Protein AF-A0A962DS01-F1 (afdb_monomer_lite)

Foldseek 3Di:
DAFAEAEDLPDPDQALDEEEDAEDEAAFYEYEHPNHANYDYDYHYYHYHAYEYCHPPPPDDDPRHHNDHQCAPHNVGRDHDPPGCQALEHDCPTPRHDPDQAAPVRHGPQDAQPVDDRNHGGGGRHRDHDHNDPPPPPPPPDPPPD

Secondary structure (DSSP, 8-state):
--EEEE-SS---SSSSEEEESSEEEEEEEEE--TTS-SEEEESSEEEEEEEEES--TTSPP-TTEEES---BS-SS--PBPTT-TTTT-B-TTSTT----SB-TTS-BS----TTS--SS-SB-SSSSPPPTTSSSSS-----TT-

Structure (mmCIF, N/CA/C/O backbone):
data_AF-A0A962DS01-F1
#
_entry.id   AF-A0A962DS01-F1
#
loop_
_atom_site.group_PDB
_atom_site.id
_atom_site.type_symbol
_atom_site.label_atom_id
_atom_site.label_alt_id
_atom_site.label_comp_id
_atom_site.label_asym_id
_atom_site.label_entity_id
_atom_site.label_seq_id
_atom_site.pdbx_PDB_ins_code
_atom_site.Cartn_x
_atom_site.Cartn_y
_atom_site.Cartn_z
_atom_site.occupancy
_atom_site.B_iso_or_equiv
_atom_site.auth_seq_id
_atom_site.auth_comp_id
_atom_site.auth_asym_id
_atom_site.auth_atom_id
_atom_site.pdbx_PDB_model_num
ATOM 1 N N . LEU A 1 1 ? 0.029 5.078 -10.862 1.00 74.62 1 LEU A N 1
ATOM 2 C CA . LEU A 1 1 ? -1.138 4.821 -9.984 1.00 74.62 1 LEU A CA 1
ATOM 3 C C . LEU A 1 1 ? -0.928 5.600 -8.704 1.00 74.62 1 LEU A C 1
ATOM 5 O O . LEU A 1 1 ? 0.176 5.531 -8.193 1.00 74.62 1 LEU A O 1
ATOM 9 N N . ASN A 1 2 ? -1.918 6.360 -8.242 1.00 85.50 2 ASN A N 1
ATOM 10 C CA . ASN A 1 2 ? -1.745 7.285 -7.120 1.00 85.50 2 ASN A CA 1
ATOM 11 C C . ASN A 1 2 ? -2.120 6.619 -5.795 1.00 85.50 2 ASN A C 1
ATOM 13 O O . ASN A 1 2 ? -1.225 6.131 -5.131 1.00 85.50 2 ASN A O 1
ATOM 17 N N . PHE A 1 3 ? -3.407 6.509 -5.476 1.00 92.50 3 PHE A N 1
ATOM 18 C CA . PHE A 1 3 ? -3.916 5.737 -4.340 1.00 92.50 3 PHE A CA 1
ATOM 19 C C . PHE A 1 3 ? -4.800 4.610 -4.862 1.00 92.50 3 PHE A C 1
ATOM 21 O O . PHE A 1 3 ? -5.711 4.867 -5.651 1.00 92.50 3 PHE A O 1
ATOM 28 N N . VAL A 1 4 ? -4.498 3.362 -4.503 1.00 94.19 4 VAL A N 1
ATOM 29 C CA . VAL A 1 4 ? -5.168 2.186 -5.071 1.00 94.19 4 VAL A CA 1
ATOM 30 C C . VAL A 1 4 ? -5.329 1.091 -4.022 1.00 94.19 4 VAL A C 1
ATOM 32 O O . VAL A 1 4 ? -4.347 0.678 -3.413 1.00 94.19 4 VAL A O 1
ATOM 35 N N . SER A 1 5 ? -6.550 0.571 -3.892 1.00 96.56 5 SER A N 1
ATOM 36 C CA . SER A 1 5 ? -6.850 -0.661 -3.153 1.00 96.56 5 SER A CA 1
ATOM 37 C C . SER A 1 5 ? -7.323 -1.745 -4.120 1.00 96.56 5 SER A C 1
ATOM 39 O O . SER A 1 5 ? -8.166 -1.482 -4.978 1.00 96.56 5 SER A O 1
ATOM 41 N N . ILE A 1 6 ? -6.789 -2.964 -4.008 1.00 95.88 6 ILE A N 1
ATOM 42 C CA . ILE A 1 6 ? -7.163 -4.104 -4.860 1.00 95.88 6 ILE A CA 1
ATOM 43 C C . ILE A 1 6 ? -7.287 -5.366 -4.004 1.00 95.88 6 ILE A C 1
ATOM 45 O O . ILE A 1 6 ? -6.309 -5.789 -3.399 1.00 95.88 6 ILE A O 1
ATOM 49 N N . ALA A 1 7 ? -8.439 -6.041 -4.009 1.00 95.44 7 ALA A N 1
ATOM 50 C CA . ALA A 1 7 ? -8.611 -7.302 -3.283 1.00 95.44 7 ALA A CA 1
ATOM 51 C C . ALA A 1 7 ? -9.535 -8.298 -3.999 1.00 95.44 7 ALA A C 1
ATOM 53 O O . ALA A 1 7 ? -10.078 -8.019 -5.068 1.00 95.44 7 ALA A O 1
ATOM 54 N N . GLY A 1 8 ? -9.691 -9.484 -3.408 1.00 88.81 8 GLY A N 1
ATOM 55 C CA . GLY A 1 8 ? -10.741 -10.441 -3.766 1.00 88.81 8 GLY A CA 1
ATOM 56 C C . GLY A 1 8 ? -10.344 -11.572 -4.709 1.00 88.81 8 GLY A C 1
ATOM 57 O O . GLY A 1 8 ? -11.176 -12.428 -4.987 1.00 88.81 8 GLY A O 1
ATOM 58 N N . ASN A 1 9 ? -9.097 -11.612 -5.189 1.00 87.81 9 ASN A N 1
ATOM 59 C CA . ASN A 1 9 ? -8.597 -12.659 -6.095 1.00 87.81 9 ASN A CA 1
ATOM 60 C C . ASN A 1 9 ? -9.454 -12.893 -7.361 1.00 87.81 9 ASN A C 1
ATOM 62 O O . ASN A 1 9 ? -9.452 -13.977 -7.941 1.00 87.81 9 ASN A O 1
ATOM 66 N N . THR A 1 10 ? -10.212 -11.884 -7.797 1.00 84.12 10 THR A N 1
ATOM 67 C CA . THR A 1 10 ? -11.123 -11.978 -8.952 1.00 84.12 10 THR A CA 1
ATOM 68 C C . THR A 1 10 ? -10.450 -11.624 -10.274 1.00 84.12 10 THR A C 1
ATOM 70 O O . THR A 1 10 ? -11.041 -11.791 -11.341 1.00 84.12 10 THR A O 1
ATOM 73 N N . LEU A 1 11 ? -9.204 -11.143 -10.230 1.00 86.12 11 LEU A N 1
ATOM 74 C CA . LEU A 1 11 ? -8.432 -10.866 -11.433 1.00 86.12 11 LEU A CA 1
ATOM 75 C C . LEU A 1 11 ? -8.254 -12.172 -12.220 1.00 86.12 11 LEU A C 1
ATOM 77 O O . LEU A 1 11 ? -7.978 -13.218 -11.645 1.00 86.12 11 LEU A O 1
ATOM 81 N N . THR A 1 12 ? -8.339 -12.138 -13.545 1.00 86.50 12 THR A N 1
ATOM 82 C CA . THR A 1 12 ? -8.058 -13.313 -14.399 1.00 86.50 12 THR A CA 1
ATOM 83 C C . THR A 1 12 ? -6.621 -13.322 -14.927 1.00 86.50 12 THR A C 1
ATOM 85 O O . THR A 1 12 ? -6.141 -14.335 -15.425 1.00 86.50 12 THR A O 1
ATOM 88 N N . GLY A 1 13 ? -5.905 -12.202 -14.788 1.00 87.25 13 GLY A N 1
ATOM 89 C CA . GLY A 1 13 ? -4.511 -12.058 -15.205 1.00 87.25 13 GLY A CA 1
ATOM 90 C C . GLY A 1 13 ? -3.509 -12.820 -14.330 1.00 87.25 13 GLY A C 1
ATOM 91 O O . GLY A 1 13 ? -3.831 -13.294 -13.245 1.00 87.25 13 GLY A O 1
ATOM 92 N N . SER A 1 14 ? -2.261 -12.896 -14.796 1.00 91.62 14 SER A N 1
ATOM 93 C CA . SER A 1 14 ? -1.151 -13.576 -14.111 1.00 91.62 14 SER A CA 1
ATOM 94 C C . SER A 1 14 ? -0.419 -12.699 -13.085 1.00 91.62 14 SER A C 1
ATOM 96 O O . SER A 1 14 ? 0.586 -13.131 -12.543 1.00 91.62 14 SER A O 1
ATOM 98 N N . ALA A 1 15 ? -0.865 -11.459 -12.887 1.00 95.25 15 ALA A N 1
ATOM 99 C CA . ALA A 1 15 ? -0.318 -10.482 -11.949 1.00 95.25 15 ALA A CA 1
ATOM 100 C C . ALA A 1 15 ? -1.418 -9.483 -11.573 1.00 95.25 15 ALA A C 1
ATOM 102 O O . ALA A 1 15 ? -2.416 -9.375 -12.299 1.00 95.25 15 ALA A O 1
ATOM 103 N N . VAL A 1 16 ? -1.228 -8.755 -10.473 1.00 95.75 16 VAL A N 1
ATOM 104 C CA . VAL A 1 16 ? -2.148 -7.687 -10.053 1.00 95.75 16 VAL A CA 1
ATOM 105 C C . VAL A 1 16 ? -2.049 -6.496 -11.004 1.00 95.75 16 VAL A C 1
ATOM 107 O O . VAL A 1 16 ? -3.061 -6.004 -11.499 1.00 95.75 16 VAL A O 1
ATOM 110 N N . ILE A 1 17 ? -0.822 -6.077 -11.313 1.00 94.50 17 ILE A N 1
ATOM 111 C CA . ILE A 1 17 ? -0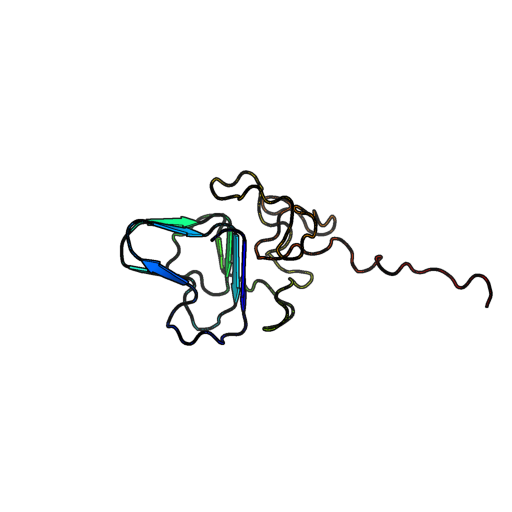.506 -4.967 -12.207 1.00 94.50 17 ILE A CA 1
ATOM 112 C C . ILE A 1 17 ? 0.406 -5.490 -13.318 1.00 94.50 17 ILE A C 1
ATOM 114 O O . ILE A 1 17 ? 1.341 -6.256 -13.078 1.00 94.50 17 ILE A O 1
ATOM 118 N N . ARG A 1 18 ? 0.141 -5.070 -14.558 1.00 93.06 18 ARG A N 1
ATOM 119 C CA . ARG A 1 18 ? 1.067 -5.259 -15.679 1.00 93.06 18 ARG A CA 1
ATOM 120 C C . ARG A 1 18 ? 1.615 -3.907 -16.092 1.00 93.06 18 ARG A C 1
ATOM 122 O O . ARG A 1 18 ? 0.839 -3.010 -16.416 1.00 93.06 18 ARG A O 1
ATOM 129 N N . GLY A 1 19 ? 2.931 -3.786 -16.072 1.00 90.81 19 GLY A N 1
ATOM 130 C CA . GLY A 1 19 ? 3.625 -2.610 -16.564 1.00 90.81 19 GLY A CA 1
ATOM 131 C C . GLY A 1 19 ? 4.354 -2.914 -17.866 1.00 90.81 19 GLY A C 1
ATOM 132 O O . GLY A 1 19 ? 4.901 -4.005 -18.055 1.00 90.81 19 GLY A O 1
ATOM 133 N N . PHE A 1 20 ? 4.344 -1.939 -18.765 1.00 85.94 20 PHE A N 1
ATOM 134 C CA . PHE A 1 20 ? 4.979 -2.011 -20.075 1.00 85.94 20 PHE A CA 1
ATOM 135 C C . PHE A 1 20 ? 5.841 -0.762 -20.289 1.00 85.94 20 PHE A C 1
ATOM 137 O O . PHE A 1 20 ? 5.713 0.227 -19.565 1.00 85.94 20 PHE A O 1
ATOM 144 N N . ASP A 1 21 ? 6.698 -0.812 -21.303 1.00 84.00 21 ASP A N 1
ATOM 145 C CA . ASP A 1 21 ? 7.469 0.325 -21.808 1.00 84.00 21 ASP A CA 1
ATOM 146 C C . ASP A 1 21 ? 8.513 0.880 -20.820 1.00 84.00 21 ASP A C 1
ATOM 148 O O . ASP A 1 21 ? 9.285 0.118 -20.244 1.00 84.00 21 ASP A O 1
ATOM 152 N N . LEU A 1 22 ? 8.636 2.209 -20.711 1.00 85.25 22 LEU A N 1
ATOM 153 C CA . LEU A 1 22 ? 9.805 2.885 -20.131 1.00 85.25 22 LEU A CA 1
ATOM 154 C C . LEU A 1 22 ? 9.789 2.958 -18.597 1.00 85.25 22 LEU A C 1
ATOM 156 O O . LEU A 1 22 ? 10.849 2.850 -17.972 1.00 85.25 22 LEU A O 1
ATOM 160 N N . GLN A 1 23 ? 8.623 3.160 -17.976 1.00 90.56 23 GLN A N 1
ATOM 161 C CA . GLN A 1 23 ? 8.524 3.288 -16.523 1.00 90.56 23 GLN A CA 1
ATOM 162 C C . GLN A 1 23 ? 7.123 2.978 -15.987 1.00 90.56 23 GLN A C 1
ATOM 164 O O . GLN A 1 23 ? 6.130 3.526 -16.460 1.00 90.56 23 GLN A O 1
ATOM 169 N N 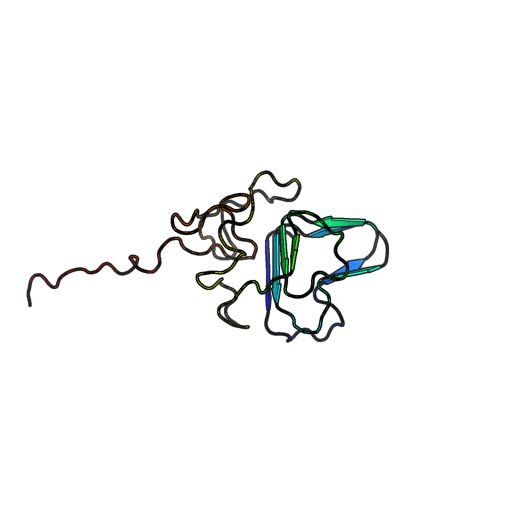. THR A 1 24 ? 7.070 2.180 -14.922 1.00 92.88 24 THR A N 1
ATOM 170 C CA . THR A 1 24 ? 5.870 1.943 -14.115 1.00 92.88 24 THR A CA 1
ATOM 171 C C . THR A 1 24 ? 5.990 2.689 -12.796 1.00 92.88 24 THR A C 1
ATOM 173 O O . THR A 1 24 ? 6.950 2.497 -12.052 1.00 92.88 24 THR A O 1
ATOM 176 N N . VAL A 1 25 ? 5.002 3.534 -12.498 1.00 91.94 25 VAL A N 1
ATOM 177 C CA . VAL A 1 25 ? 4.956 4.335 -11.269 1.00 91.94 25 VAL A CA 1
ATOM 178 C C . VAL A 1 25 ? 3.792 3.879 -10.396 1.00 91.94 25 VAL A C 1
ATOM 180 O O . VAL A 1 25 ? 2.618 4.021 -10.767 1.00 91.94 25 VAL A O 1
ATOM 183 N N . LEU A 1 26 ? 4.125 3.354 -9.222 1.00 93.06 26 LEU A N 1
ATOM 184 C CA . LEU A 1 26 ? 3.192 2.946 -8.180 1.00 93.06 26 LEU A CA 1
ATOM 185 C C . LEU A 1 26 ? 3.350 3.906 -7.001 1.00 93.06 26 LEU A C 1
ATOM 187 O O . LEU A 1 26 ? 4.392 3.927 -6.367 1.00 93.06 26 LEU A O 1
ATOM 191 N N . GLY A 1 27 ? 2.344 4.730 -6.737 1.00 92.12 27 GLY A N 1
ATOM 192 C CA . GLY A 1 27 ? 2.309 5.642 -5.600 1.00 92.12 27 GLY A CA 1
ATOM 193 C C . GLY A 1 27 ? 2.054 4.862 -4.317 1.00 92.12 27 GLY A C 1
ATOM 194 O O . GLY A 1 27 ? 2.994 4.372 -3.716 1.00 92.12 27 GLY A O 1
ATOM 195 N N . TYR A 1 28 ? 0.789 4.741 -3.933 1.00 94.44 28 TYR A N 1
ATOM 196 C CA . TYR A 1 28 ? 0.295 4.250 -2.650 1.00 94.44 28 TYR A CA 1
ATOM 197 C C . TYR A 1 28 ? -0.671 3.104 -2.943 1.00 94.44 28 TYR A C 1
ATOM 199 O O . TYR A 1 28 ? -1.825 3.329 -3.319 1.00 94.44 28 TYR A O 1
ATOM 207 N N . VAL A 1 29 ? -0.180 1.867 -2.883 1.00 96.25 29 VAL A N 1
ATOM 208 C CA . VAL A 1 29 ? -0.943 0.688 -3.320 1.00 96.25 29 VAL A CA 1
ATOM 209 C C . VAL A 1 29 ? -1.073 -0.309 -2.184 1.00 96.25 29 VAL A C 1
ATOM 211 O O . VAL A 1 29 ? -0.070 -0.831 -1.704 1.00 96.25 29 VAL A O 1
ATOM 214 N N . ALA A 1 30 ? -2.315 -0.625 -1.831 1.00 97.75 30 ALA A N 1
ATOM 215 C CA . ALA A 1 30 ? -2.665 -1.748 -0.979 1.00 97.75 30 ALA A CA 1
ATOM 216 C C . ALA A 1 30 ? -3.283 -2.863 -1.830 1.00 97.75 30 ALA A C 1
ATOM 218 O O . ALA A 1 30 ? -4.279 -2.646 -2.528 1.00 97.75 30 ALA A O 1
ATOM 219 N N . ALA A 1 31 ? -2.706 -4.064 -1.808 1.00 97.69 31 ALA A N 1
ATOM 220 C CA . ALA A 1 31 ? -3.175 -5.166 -2.644 1.00 97.69 31 ALA A CA 1
ATOM 221 C C . ALA A 1 31 ? -3.210 -6.521 -1.925 1.00 97.69 31 ALA A C 1
ATOM 223 O O . ALA A 1 31 ? -2.230 -6.968 -1.342 1.00 97.69 31 ALA A O 1
ATOM 224 N N . PHE A 1 32 ? -4.335 -7.225 -2.043 1.00 97.19 32 PHE A N 1
ATOM 225 C CA . PHE A 1 32 ? -4.502 -8.589 -1.552 1.00 97.19 32 PHE A CA 1
ATOM 226 C C . PHE A 1 32 ? -5.042 -9.514 -2.651 1.00 97.19 32 PHE A C 1
ATOM 228 O O . PHE A 1 32 ? -6.244 -9.594 -2.921 1.00 97.19 32 PHE A O 1
ATOM 235 N N . GLN A 1 33 ? -4.136 -10.213 -3.324 1.00 95.50 33 GLN A N 1
ATOM 236 C CA . GLN A 1 33 ? -4.393 -11.136 -4.428 1.00 95.50 33 GLN A CA 1
ATOM 237 C C . GLN A 1 33 ? -3.534 -12.407 -4.256 1.00 95.50 33 GLN A C 1
ATOM 239 O O . GLN A 1 33 ? -2.507 -12.561 -4.921 1.00 95.50 33 GLN A O 1
ATOM 244 N N . PRO A 1 34 ? -3.919 -13.335 -3.359 1.00 93.31 34 PRO A N 1
ATOM 245 C CA . PRO A 1 34 ? -3.170 -14.568 -3.136 1.00 93.31 34 PRO A CA 1
ATOM 246 C C . PRO A 1 34 ? -2.923 -15.362 -4.423 1.00 93.31 34 PRO A C 1
ATOM 248 O O . PRO A 1 34 ? -3.840 -15.614 -5.205 1.00 93.31 34 PRO A O 1
ATOM 251 N N . GLY A 1 35 ? -1.672 -15.785 -4.619 1.00 92.94 35 GLY A N 1
ATOM 252 C CA . GLY A 1 35 ? -1.245 -16.526 -5.808 1.00 92.94 35 GLY A CA 1
ATOM 253 C C . GLY A 1 35 ? -0.959 -15.654 -7.033 1.00 92.94 35 GLY A C 1
ATOM 254 O O . GLY A 1 35 ? -0.814 -16.199 -8.129 1.00 92.94 35 GLY A O 1
ATOM 255 N N . LYS A 1 36 ? -0.885 -14.324 -6.876 1.00 95.50 36 LYS A N 1
ATOM 256 C CA . LYS A 1 36 ? -0.521 -13.398 -7.952 1.00 95.50 36 LYS A CA 1
ATOM 257 C C . LYS A 1 36 ? 0.580 -12.436 -7.503 1.00 95.50 36 LYS A C 1
ATOM 259 O O . LYS A 1 36 ? 0.361 -11.733 -6.519 1.00 95.50 36 LYS A O 1
ATOM 264 N N . PRO A 1 37 ? 1.672 -12.305 -8.278 1.00 96.56 37 PRO A N 1
ATOM 265 C CA . PRO A 1 37 ? 2.662 -11.266 -8.033 1.00 96.56 37 PRO A CA 1
ATOM 266 C C . PRO A 1 37 ? 2.024 -9.880 -8.186 1.00 96.56 37 PRO A C 1
ATOM 268 O O . PRO A 1 37 ? 1.195 -9.680 -9.089 1.00 96.56 37 PRO A O 1
ATOM 271 N N . LEU A 1 38 ? 2.423 -8.909 -7.354 1.00 96.62 38 LEU A N 1
ATOM 272 C CA . LEU A 1 38 ? 1.931 -7.533 -7.474 1.00 96.62 38 LEU A CA 1
ATOM 273 C C . LEU A 1 38 ? 2.231 -6.958 -8.861 1.00 96.62 38 LEU A C 1
ATOM 275 O O . LEU A 1 38 ? 1.346 -6.359 -9.473 1.00 96.62 38 LEU A O 1
ATOM 279 N N . LEU A 1 39 ? 3.441 -7.163 -9.387 1.00 96.50 39 LEU A N 1
ATOM 280 C CA . LEU A 1 39 ? 3.838 -6.603 -10.673 1.00 96.50 39 LEU A CA 1
ATOM 281 C C . LEU A 1 39 ? 4.440 -7.650 -11.606 1.00 96.50 39 LEU A C 1
ATOM 283 O O . LEU A 1 39 ? 5.368 -8.377 -11.269 1.00 96.50 39 LEU A O 1
ATOM 287 N N . LEU A 1 40 ? 3.963 -7.645 -12.848 1.00 95.56 40 LEU A N 1
ATOM 288 C CA . LEU A 1 40 ? 4.691 -8.204 -13.978 1.00 95.56 40 LEU A CA 1
ATOM 289 C C . LEU A 1 40 ? 5.100 -7.061 -14.907 1.00 95.56 40 LEU A C 1
ATOM 291 O O . LEU A 1 40 ? 4.251 -6.459 -15.567 1.00 95.56 40 LEU A O 1
ATOM 295 N N . GLN A 1 41 ? 6.398 -6.773 -14.945 1.00 93.06 41 GLN A N 1
ATOM 296 C CA . GLN A 1 41 ? 6.977 -5.711 -15.761 1.00 93.06 41 GLN A CA 1
ATOM 297 C C . GLN A 1 41 ? 7.650 -6.297 -17.005 1.00 93.06 41 GLN A C 1
ATOM 299 O O . GLN A 1 41 ? 8.445 -7.231 -16.902 1.00 93.06 41 GLN A O 1
A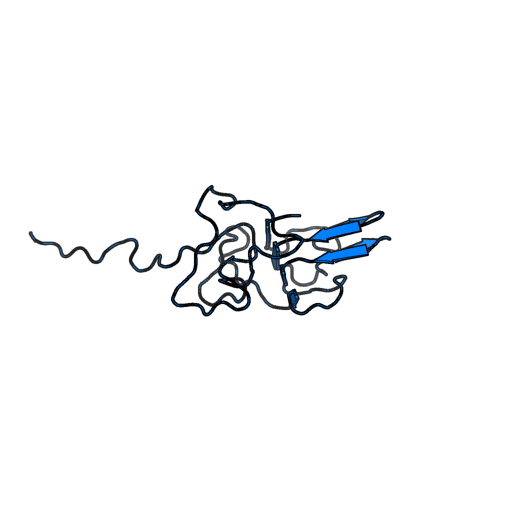TOM 304 N N . SER A 1 42 ? 7.385 -5.711 -18.172 1.00 90.38 42 SER A N 1
ATOM 305 C CA . SER A 1 42 ? 8.142 -5.981 -19.397 1.00 90.38 42 SER A CA 1
ATOM 306 C C . SER A 1 42 ? 8.830 -4.707 -19.884 1.00 90.38 42 SER A C 1
ATOM 308 O O . SER A 1 42 ? 8.184 -3.843 -20.474 1.00 90.38 42 SER A O 1
ATOM 310 N N . GLY A 1 43 ? 10.146 -4.620 -19.665 1.00 87.06 43 GLY A N 1
ATOM 311 C CA . GLY A 1 43 ? 10.958 -3.438 -19.984 1.00 87.06 43 GLY A CA 1
ATOM 312 C C . GLY A 1 43 ? 10.838 -2.316 -18.945 1.00 87.06 43 GLY A C 1
ATOM 313 O O . GLY A 1 43 ? 9.973 -2.358 -18.082 1.00 87.06 43 GLY A O 1
ATOM 314 N N . GLY A 1 44 ? 11.723 -1.319 -19.010 1.00 89.88 44 GLY A N 1
ATOM 315 C CA . GLY A 1 44 ? 11.615 -0.101 -18.197 1.00 89.88 44 GLY A CA 1
ATOM 316 C C . GLY A 1 44 ? 11.987 -0.229 -16.718 1.00 89.88 44 GLY A C 1
ATOM 317 O O . GLY A 1 44 ? 12.455 -1.265 -16.248 1.00 89.88 44 GLY A O 1
ATOM 318 N N . SER A 1 45 ? 11.809 0.876 -15.991 1.00 92.12 45 SER A N 1
ATOM 319 C CA . SER A 1 45 ? 12.061 0.979 -14.545 1.00 92.12 45 SER A CA 1
ATOM 320 C C . SER A 1 45 ? 10.766 0.940 -13.734 1.00 92.12 45 SER A C 1
ATOM 322 O O . SER A 1 45 ? 9.702 1.308 -14.226 1.00 92.12 45 SER A O 1
ATOM 324 N N . VAL A 1 46 ? 10.852 0.520 -12.474 1.00 93.50 46 VAL A N 1
ATOM 325 C CA . VAL A 1 46 ? 9.724 0.550 -11.535 1.00 93.50 46 VAL A CA 1
ATOM 326 C C . VAL A 1 46 ? 10.059 1.534 -10.428 1.00 93.50 46 VAL A C 1
ATOM 328 O O . VAL A 1 46 ? 11.095 1.401 -9.777 1.00 93.50 46 VAL A O 1
ATOM 331 N N . LEU A 1 47 ? 9.184 2.513 -10.216 1.00 91.94 47 LEU A N 1
ATOM 332 C CA . LEU A 1 47 ? 9.237 3.415 -9.073 1.00 91.94 47 LEU A CA 1
ATOM 333 C C . LEU A 1 47 ? 8.048 3.135 -8.159 1.00 91.94 47 LEU A C 1
ATOM 335 O O . LEU A 1 47 ? 6.915 3.015 -8.628 1.00 91.94 47 LEU A O 1
ATOM 339 N N . SER A 1 48 ? 8.325 3.035 -6.862 1.00 92.12 48 SER A N 1
ATOM 340 C CA . SER A 1 48 ? 7.336 2.751 -5.822 1.00 92.12 48 SER A CA 1
ATOM 341 C C . SER A 1 48 ? 7.366 3.820 -4.728 1.00 92.12 48 SER A C 1
ATOM 343 O O . SER A 1 48 ? 8.436 4.307 -4.357 1.00 92.12 48 SER A O 1
ATOM 345 N N . GLY A 1 49 ? 6.181 4.229 -4.271 1.00 92.19 49 GLY A N 1
ATOM 346 C CA . GLY A 1 49 ? 5.971 5.245 -3.244 1.00 92.19 49 GLY A CA 1
ATOM 347 C C . GLY A 1 49 ? 5.802 4.615 -1.871 1.00 92.19 49 GLY A C 1
ATOM 348 O O . GLY A 1 49 ? 6.693 4.736 -1.053 1.00 92.19 49 GLY A O 1
ATOM 349 N N . TYR A 1 50 ? 4.686 3.949 -1.616 1.00 95.19 50 TYR A N 1
ATOM 350 C CA . TYR A 1 50 ? 4.413 3.160 -0.422 1.00 95.19 50 TYR A CA 1
ATOM 351 C C . TYR A 1 50 ? 3.513 2.000 -0.826 1.00 95.19 50 TYR A C 1
ATOM 353 O O . TYR A 1 50 ? 2.422 2.206 -1.357 1.00 95.19 50 TYR A O 1
ATOM 361 N N . LEU A 1 51 ? 3.980 0.773 -0.640 1.00 96.69 51 LEU A N 1
ATOM 362 C CA . LEU A 1 51 ? 3.246 -0.407 -1.080 1.00 96.69 51 LEU A CA 1
ATOM 363 C C . LEU A 1 51 ? 3.040 -1.342 0.096 1.00 96.69 51 LEU A C 1
ATOM 365 O O . LEU A 1 51 ? 3.972 -1.600 0.851 1.00 96.69 51 LEU A O 1
ATOM 369 N N . ILE A 1 52 ? 1.843 -1.899 0.193 1.00 98.00 52 ILE A N 1
ATOM 370 C CA . ILE A 1 52 ? 1.567 -3.039 1.054 1.00 98.00 52 ILE A CA 1
ATOM 371 C C . ILE A 1 52 ? 0.820 -4.093 0.252 1.00 98.00 52 ILE A C 1
ATOM 373 O O . ILE A 1 52 ? -0.246 -3.834 -0.310 1.00 98.00 52 ILE A O 1
ATOM 377 N N . ALA A 1 53 ? 1.394 -5.285 0.134 1.00 98.06 53 ALA A N 1
ATOM 378 C CA . ALA A 1 53 ? 0.723 -6.369 -0.567 1.00 98.06 53 ALA A CA 1
ATOM 379 C C . ALA A 1 53 ? 1.129 -7.745 -0.064 1.00 98.06 53 ALA A C 1
ATOM 381 O O . ALA A 1 53 ? 2.230 -7.926 0.439 1.00 98.06 53 ALA A O 1
ATOM 382 N N . ASN A 1 54 ? 0.270 -8.741 -0.277 1.00 96.75 54 ASN A N 1
ATOM 383 C CA . ASN A 1 54 ? 0.560 -10.120 0.130 1.00 96.75 54 ASN A CA 1
ATOM 384 C C . ASN A 1 54 ? 1.678 -10.797 -0.689 1.00 96.75 54 ASN A C 1
ATOM 386 O O . ASN A 1 54 ? 2.075 -11.906 -0.346 1.00 96.75 54 ASN A O 1
ATOM 390 N N . ASP A 1 55 ? 2.073 -10.212 -1.820 1.00 97.25 55 ASP A N 1
ATOM 391 C CA . ASP A 1 55 ? 3.127 -10.708 -2.708 1.00 97.25 55 ASP A CA 1
ATOM 392 C C . ASP A 1 55 ? 3.693 -9.522 -3.500 1.00 97.25 55 ASP A C 1
ATOM 394 O O . ASP A 1 55 ? 3.061 -9.038 -4.442 1.00 97.25 55 ASP A O 1
ATOM 398 N N . LEU A 1 56 ? 4.874 -9.032 -3.118 1.00 97.56 56 LEU A N 1
ATOM 399 C CA . LEU A 1 56 ? 5.542 -7.901 -3.771 1.00 97.56 56 LEU A CA 1
ATOM 400 C C . LEU A 1 56 ? 6.452 -8.323 -4.931 1.00 97.56 56 LEU A C 1
ATOM 402 O O . LEU A 1 56 ? 7.276 -7.535 -5.403 1.00 97.56 56 LEU A O 1
ATOM 406 N N . SER A 1 57 ? 6.306 -9.543 -5.446 1.00 96.88 57 SER A N 1
ATOM 407 C CA . SER A 1 57 ? 7.068 -10.001 -6.605 1.00 96.88 57 SER A CA 1
ATOM 408 C C . SER A 1 57 ? 6.969 -9.023 -7.783 1.00 96.88 57 SER A C 1
ATOM 410 O O . SER A 1 57 ? 5.898 -8.516 -8.127 1.00 96.88 57 SER A O 1
ATOM 412 N N . GLY A 1 58 ? 8.122 -8.765 -8.407 1.00 94.06 58 GLY A N 1
ATOM 413 C CA . GLY A 1 58 ? 8.279 -7.808 -9.507 1.00 94.06 58 GLY A CA 1
ATOM 414 C C . GLY A 1 58 ? 8.504 -6.359 -9.070 1.00 94.06 58 GLY A C 1
ATOM 415 O O . GLY A 1 58 ? 8.794 -5.514 -9.918 1.00 94.06 58 GLY A O 1
ATOM 416 N N . ILE A 1 59 ? 8.430 -6.066 -7.771 1.00 95.38 59 ILE A N 1
ATOM 417 C CA . ILE A 1 59 ? 8.756 -4.757 -7.208 1.00 95.38 59 ILE A CA 1
ATOM 418 C C . ILE A 1 59 ? 10.219 -4.729 -6.734 1.00 95.38 59 ILE A C 1
ATOM 420 O O . ILE A 1 59 ? 10.656 -5.647 -6.039 1.00 95.38 59 ILE A O 1
ATOM 424 N N . PRO A 1 60 ? 10.999 -3.680 -7.058 1.00 93.00 60 PRO A N 1
ATOM 425 C CA . PRO A 1 60 ? 12.312 -3.472 -6.454 1.00 93.00 60 PRO A CA 1
ATOM 426 C C . PRO A 1 60 ? 12.215 -3.291 -4.927 1.00 93.00 60 PRO A C 1
ATOM 42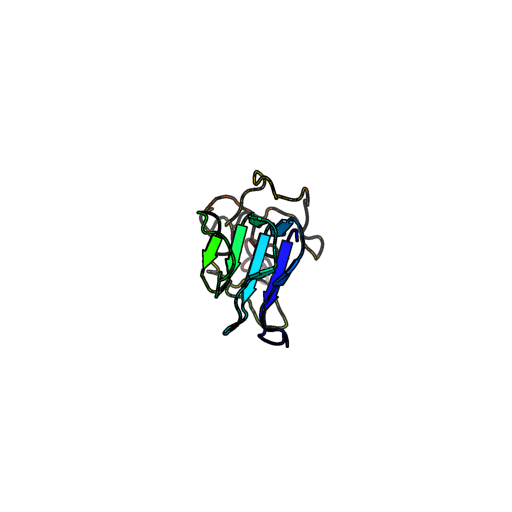8 O O . PRO A 1 60 ? 11.371 -2.522 -4.463 1.00 93.00 60 PRO A O 1
ATOM 431 N N . PRO A 1 61 ? 13.076 -3.948 -4.131 1.00 90.81 61 PRO A N 1
ATOM 432 C CA . PRO A 1 61 ? 13.013 -3.864 -2.677 1.00 90.81 61 PRO A CA 1
ATOM 433 C C . PRO A 1 61 ? 13.409 -2.471 -2.185 1.00 90.81 61 PRO A C 1
ATOM 435 O O . PRO A 1 61 ? 14.461 -1.940 -2.546 1.00 90.81 61 PRO A O 1
ATOM 438 N N . THR A 1 62 ? 12.579 -1.902 -1.321 1.00 91.81 62 THR A N 1
ATOM 439 C CA . THR A 1 62 ? 12.765 -0.586 -0.707 1.00 91.81 62 THR A CA 1
ATOM 440 C C . THR A 1 62 ? 12.081 -0.571 0.664 1.00 91.81 62 THR A C 1
ATOM 442 O O . THR A 1 62 ? 11.197 -1.377 0.933 1.00 91.81 62 THR A O 1
ATOM 445 N N . VAL A 1 63 ? 12.494 0.336 1.554 1.00 92.44 63 VAL A N 1
ATOM 446 C CA . VAL A 1 63 ? 12.020 0.366 2.957 1.00 92.44 63 VAL A CA 1
ATOM 447 C C . VAL A 1 63 ? 10.543 0.741 3.125 1.00 92.44 63 VAL A C 1
ATOM 449 O O . VAL A 1 63 ? 9.949 0.450 4.152 1.00 92.44 63 VAL A O 1
ATOM 452 N N . ASN A 1 64 ? 9.971 1.394 2.121 1.00 93.25 64 ASN A N 1
ATOM 453 C CA . ASN A 1 64 ? 8.578 1.837 2.018 1.00 93.25 64 ASN A CA 1
ATOM 454 C C . ASN A 1 64 ? 7.644 0.769 1.413 1.00 93.25 64 ASN A C 1
ATOM 456 O O . ASN A 1 64 ? 6.450 1.024 1.261 1.00 93.25 64 ASN A O 1
ATOM 460 N N . ASN A 1 65 ? 8.176 -0.400 1.043 1.00 95.38 65 ASN A N 1
ATOM 461 C CA . ASN A 1 65 ? 7.405 -1.513 0.505 1.00 95.38 65 ASN A CA 1
ATOM 462 C C . ASN A 1 65 ? 7.336 -2.640 1.539 1.00 95.38 65 ASN A C 1
ATOM 464 O O . ASN A 1 65 ? 8.366 -3.148 1.984 1.00 95.38 65 ASN A O 1
ATOM 468 N N . LEU A 1 66 ? 6.121 -3.051 1.888 1.00 97.12 66 LEU A N 1
ATOM 469 C CA . LEU A 1 66 ? 5.839 -4.046 2.911 1.00 97.12 66 LEU A CA 1
ATOM 470 C C . LEU A 1 66 ? 5.091 -5.247 2.326 1.00 97.12 66 LEU A C 1
ATOM 472 O O . LEU A 1 66 ? 3.978 -5.122 1.817 1.00 97.12 66 LEU A O 1
ATOM 476 N N . GLU A 1 67 ? 5.691 -6.433 2.416 1.00 97.62 67 GLU A N 1
ATOM 477 C CA . GLU A 1 67 ? 5.000 -7.671 2.055 1.00 97.62 67 GLU A CA 1
ATOM 478 C C . GLU A 1 67 ? 4.181 -8.168 3.255 1.00 97.62 67 GLU A C 1
ATOM 480 O O . GLU A 1 67 ? 4.723 -8.753 4.193 1.00 97.62 67 GLU A O 1
ATOM 485 N N . ALA A 1 68 ? 2.882 -7.865 3.262 1.00 97.25 68 ALA A N 1
ATOM 486 C CA . ALA A 1 68 ? 1.939 -8.199 4.328 1.00 97.25 68 ALA A CA 1
ATOM 487 C C . ALA A 1 68 ? 0.488 -8.161 3.818 1.00 97.25 68 ALA A C 1
ATOM 489 O O . ALA A 1 68 ? 0.200 -7.604 2.760 1.00 97.25 68 ALA A O 1
ATOM 490 N N . ASP A 1 69 ? -0.443 -8.736 4.584 1.00 97.31 69 ASP A N 1
ATOM 491 C CA . ASP A 1 69 ? -1.880 -8.585 4.334 1.00 97.31 69 ASP A CA 1
ATOM 492 C C . ASP A 1 69 ? -2.326 -7.147 4.690 1.00 97.31 69 ASP A C 1
ATOM 494 O O . ASP A 1 69 ? -2.207 -6.763 5.857 1.00 97.31 69 ASP A O 1
ATOM 498 N N . PRO A 1 70 ? -2.859 -6.352 3.736 1.00 97.19 70 PRO A N 1
ATOM 499 C CA . PRO A 1 70 ? -3.426 -5.030 4.020 1.00 97.19 70 PRO A CA 1
ATOM 500 C C . PRO A 1 70 ? -4.671 -5.068 4.915 1.00 97.19 70 PRO A C 1
ATOM 502 O O . PRO A 1 70 ? -5.135 -4.027 5.367 1.00 97.19 70 PRO A O 1
ATOM 505 N N . LEU A 1 71 ? -5.225 -6.248 5.193 1.00 97.12 71 LEU A N 1
ATOM 506 C CA . LEU A 1 71 ? -6.274 -6.457 6.181 1.00 97.12 71 LEU A CA 1
ATOM 507 C C . LEU A 1 71 ? -7.610 -5.781 5.818 1.00 97.12 71 LEU A C 1
ATOM 509 O O . LEU A 1 71 ? -8.295 -5.259 6.697 1.00 97.12 71 LEU A O 1
ATOM 513 N N . PHE A 1 72 ? -8.000 -5.825 4.541 1.00 97.25 72 PHE A N 1
ATOM 514 C CA . PHE A 1 72 ? -9.282 -5.289 4.063 1.00 97.25 72 PHE A CA 1
ATOM 515 C C . PHE A 1 72 ? -10.497 -5.921 4.762 1.00 97.25 72 PHE A C 1
ATOM 517 O O . PHE A 1 72 ? -10.458 -7.090 5.159 1.00 97.25 72 PHE A O 1
ATOM 524 N N . VAL A 1 73 ? -11.603 -5.172 4.870 1.00 96.44 73 VAL A N 1
ATOM 525 C CA . VAL A 1 73 ? -12.878 -5.681 5.411 1.00 96.44 73 VAL A CA 1
ATOM 526 C C . VAL A 1 73 ? -13.377 -6.871 4.589 1.00 96.44 73 VAL A C 1
ATOM 528 O O . VAL A 1 73 ? -13.726 -7.910 5.152 1.00 96.44 73 VAL A O 1
ATOM 531 N N . SER A 1 74 ? -13.402 -6.748 3.258 1.00 94.62 74 SER A N 1
ATOM 532 C CA . SER A 1 74 ? -13.755 -7.838 2.343 1.00 94.62 74 SER A CA 1
ATOM 533 C C . SER A 1 74 ? -13.304 -7.566 0.899 1.00 94.62 74 SER A C 1
ATOM 535 O O . SER A 1 74 ? -12.710 -6.544 0.583 1.00 94.62 74 SER A O 1
ATOM 537 N N . ALA A 1 75 ? -13.619 -8.475 -0.028 1.00 91.81 75 ALA A N 1
ATOM 538 C CA . ALA A 1 75 ? -13.389 -8.260 -1.460 1.00 91.81 75 ALA A CA 1
ATOM 539 C C . ALA A 1 75 ? -14.273 -7.155 -2.075 1.00 91.81 75 ALA A C 1
ATOM 541 O O . ALA A 1 75 ? -13.923 -6.601 -3.114 1.00 91.81 75 ALA A O 1
ATOM 542 N N . SER A 1 76 ? -15.428 -6.872 -1.466 1.00 92.88 76 SER A N 1
ATOM 543 C CA . SER A 1 76 ? -16.377 -5.835 -1.897 1.00 92.88 76 SER A CA 1
ATOM 544 C C . SER A 1 76 ? -16.282 -4.551 -1.076 1.00 92.88 76 SER A C 1
ATOM 546 O O . SER A 1 76 ? -16.906 -3.558 -1.434 1.00 92.88 76 SER A O 1
ATOM 548 N N . ASP A 1 77 ? -15.529 -4.585 0.020 1.00 94.62 77 ASP A N 1
ATOM 549 C CA . ASP A 1 77 ? -15.320 -3.472 0.934 1.00 94.62 77 ASP A CA 1
ATOM 550 C C . ASP A 1 77 ? -13.823 -3.367 1.232 1.00 94.62 77 ASP A C 1
ATOM 552 O O . ASP A 1 77 ? -13.263 -4.148 2.003 1.00 94.62 77 ASP A O 1
ATOM 556 N N . LEU A 1 78 ? -13.184 -2.429 0.541 1.00 96.19 78 LEU A N 1
ATOM 557 C CA . LEU A 1 78 ? -11.736 -2.262 0.520 1.00 96.19 78 LEU A CA 1
ATOM 558 C C . LEU A 1 78 ? -11.239 -1.259 1.572 1.00 96.19 78 LEU A C 1
ATOM 560 O O . LEU A 1 78 ? -10.088 -0.824 1.484 1.00 96.19 78 LEU A O 1
ATOM 564 N N . HIS A 1 79 ? -12.074 -0.901 2.553 1.00 96.31 79 HIS A N 1
ATOM 565 C CA . HIS A 1 79 ? -11.602 -0.215 3.753 1.00 96.31 79 HIS A CA 1
ATOM 566 C C . HIS A 1 79 ? -10.698 -1.142 4.573 1.00 96.31 79 HIS A C 1
ATOM 568 O O . HIS A 1 79 ? -10.817 -2.374 4.533 1.00 96.31 79 HIS A O 1
ATOM 574 N N . LEU A 1 80 ? -9.779 -0.536 5.317 1.00 96.38 80 LEU A N 1
ATOM 575 C CA . LEU A 1 80 ? -8.843 -1.233 6.190 1.00 96.38 80 LEU A CA 1
ATOM 576 C C . LEU A 1 80 ? -9.532 -1.588 7.514 1.00 96.38 80 LEU A C 1
ATOM 578 O O . LEU A 1 80 ? -10.300 -0.798 8.061 1.00 96.38 80 LEU A O 1
ATOM 582 N N . ARG A 1 81 ? -9.273 -2.788 8.041 1.00 95.00 81 ARG A N 1
ATOM 583 C CA . ARG A 1 81 ? -9.711 -3.157 9.396 1.00 95.00 81 ARG A CA 1
ATOM 584 C C . ARG A 1 81 ? -8.745 -2.600 10.446 1.00 95.00 81 ARG A C 1
ATOM 586 O O . ARG A 1 81 ? -7.552 -2.481 10.155 1.00 95.00 81 ARG A O 1
ATOM 593 N N . PRO A 1 82 ? -9.215 -2.388 11.692 1.00 92.94 82 PRO A N 1
ATOM 594 C CA . PRO A 1 82 ? -8.333 -2.099 12.817 1.00 92.94 82 PRO A CA 1
ATOM 595 C C . PRO A 1 82 ? -7.182 -3.108 12.915 1.00 92.94 82 PRO A C 1
ATOM 597 O O . PRO A 1 82 ? -7.393 -4.320 12.798 1.00 92.94 82 PRO A O 1
ATOM 600 N N . GLY A 1 83 ? -5.968 -2.600 13.129 1.00 92.31 83 GLY A N 1
ATOM 601 C CA . GLY A 1 83 ? -4.738 -3.397 13.173 1.00 92.31 83 GLY A CA 1
ATOM 602 C C . GLY A 1 83 ? -4.081 -3.647 11.811 1.00 92.31 83 GLY A C 1
ATOM 603 O O . GLY A 1 83 ? -3.095 -4.382 11.750 1.00 92.31 83 GLY A O 1
ATOM 604 N N . SER A 1 84 ? -4.599 -3.065 10.724 1.00 97.06 84 SER A N 1
ATOM 605 C CA . SER A 1 84 ? -3.901 -3.064 9.439 1.00 97.06 84 SER A CA 1
ATOM 606 C C . SER A 1 84 ? -2.579 -2.303 9.538 1.00 97.06 84 SER A C 1
ATOM 608 O O . SER A 1 84 ? -2.539 -1.184 10.037 1.00 97.06 84 SER A O 1
ATOM 610 N N . LEU A 1 85 ? -1.506 -2.878 8.988 1.00 97.31 85 LEU A N 1
ATOM 611 C CA . LEU A 1 85 ? -0.212 -2.196 8.856 1.00 97.31 85 LEU A CA 1
ATOM 612 C C . LEU A 1 85 ? -0.210 -1.126 7.751 1.00 97.31 85 LEU A C 1
ATOM 614 O O . LEU A 1 85 ? 0.805 -0.469 7.546 1.00 97.31 85 LEU A O 1
ATOM 618 N N . ALA A 1 86 ? -1.310 -1.004 7.004 1.00 97.44 86 ALA A N 1
ATOM 619 C CA . ALA A 1 86 ? -1.496 0.027 5.994 1.00 97.44 86 ALA A CA 1
ATOM 620 C C . ALA A 1 86 ? -2.005 1.351 6.585 1.00 97.44 86 ALA A C 1
ATOM 622 O O . ALA A 1 86 ? -1.944 2.349 5.870 1.00 97.44 86 ALA A O 1
ATOM 623 N N . ILE A 1 87 ? -2.502 1.341 7.831 1.00 97.06 87 ILE A N 1
ATOM 624 C CA . ILE A 1 87 ? -2.974 2.536 8.542 1.00 97.06 87 ILE A CA 1
ATOM 625 C C . ILE A 1 87 ? -1.770 3.332 9.051 1.00 97.06 87 ILE A C 1
ATOM 627 O O . ILE A 1 87 ? -0.819 2.721 9.548 1.00 97.06 87 ILE A O 1
ATOM 631 N N . ASP A 1 88 ? -1.799 4.659 8.907 1.00 95.44 88 ASP A N 1
ATOM 632 C CA . ASP A 1 88 ? -0.751 5.588 9.357 1.00 95.44 88 ASP A CA 1
ATOM 633 C C . ASP A 1 88 ? 0.652 5.135 8.941 1.00 95.44 88 ASP A C 1
ATOM 635 O O . ASP A 1 88 ? 1.637 5.126 9.695 1.00 95.44 88 ASP A O 1
ATOM 639 N N . TYR A 1 89 ? 0.746 4.691 7.689 1.00 95.94 89 TYR A N 1
ATOM 640 C CA . TYR A 1 89 ? 1.972 4.115 7.173 1.00 95.94 89 TYR A CA 1
ATOM 641 C C . TYR A 1 89 ? 2.791 5.131 6.391 1.00 95.94 89 TYR A C 1
ATOM 643 O O . TYR A 1 89 ? 4.010 5.134 6.504 1.00 95.94 89 TYR A O 1
ATOM 651 N N . ALA A 1 90 ? 2.175 5.991 5.587 1.00 94.38 90 ALA A N 1
ATOM 652 C CA . ALA A 1 90 ? 2.866 6.750 4.555 1.00 94.38 90 ALA A CA 1
ATOM 653 C C . ALA A 1 90 ? 2.942 8.261 4.836 1.00 94.38 90 ALA A C 1
ATOM 655 O O . ALA A 1 90 ? 2.113 8.854 5.511 1.00 94.38 90 ALA A O 1
ATOM 656 N N . THR A 1 91 ? 3.944 8.932 4.265 1.00 91.19 91 THR A N 1
ATOM 657 C CA . THR A 1 91 ? 4.093 10.399 4.361 1.00 91.19 91 THR A CA 1
ATOM 658 C C . THR A 1 91 ? 3.620 11.100 3.092 1.00 91.19 91 THR A C 1
ATOM 660 O O . THR A 1 91 ? 3.707 10.540 2.000 1.00 91.19 91 THR A O 1
ATOM 663 N N . SER A 1 92 ? 3.203 12.363 3.200 1.00 82.12 92 SER A N 1
ATOM 664 C CA . SER A 1 92 ? 2.921 13.247 2.058 1.00 82.12 92 SER A CA 1
ATOM 665 C C . SER A 1 92 ? 4.184 13.728 1.333 1.00 82.12 92 SER A C 1
ATOM 667 O O . SER A 1 92 ? 4.090 14.293 0.246 1.00 82.12 92 SER A O 1
ATOM 669 N N . SER A 1 93 ? 5.376 13.509 1.902 1.00 74.44 93 SER A N 1
ATOM 670 C CA . SER A 1 93 ? 6.650 13.948 1.319 1.00 74.44 93 SER A CA 1
ATOM 671 C C . SER A 1 93 ? 7.268 12.952 0.335 1.00 74.44 93 SER A C 1
ATOM 673 O O . SER A 1 93 ? 8.398 13.159 -0.113 1.00 74.44 93 SER A O 1
ATOM 675 N N . ALA A 1 94 ? 6.591 11.846 0.019 1.00 71.50 94 ALA A N 1
ATOM 676 C CA . ALA A 1 94 ? 7.104 10.904 -0.967 1.00 71.50 94 ALA A CA 1
ATOM 677 C C . ALA A 1 94 ? 7.180 11.579 -2.339 1.00 71.50 94 ALA A C 1
ATOM 679 O O . ALA A 1 94 ? 6.271 12.305 -2.731 1.00 71.50 94 ALA A O 1
ATOM 680 N N . ALA A 1 95 ? 8.215 11.272 -3.125 1.00 72.62 95 ALA A N 1
ATOM 681 C CA . ALA A 1 95 ? 8.348 11.802 -4.487 1.00 72.62 95 ALA A CA 1
ATOM 682 C C . ALA A 1 95 ? 7.148 11.457 -5.395 1.00 72.62 95 ALA A C 1
ATOM 684 O O . ALA A 1 95 ? 6.950 12.085 -6.432 1.00 72.62 95 ALA A O 1
ATOM 685 N N . LEU A 1 96 ? 6.367 10.447 -5.003 1.00 79.81 96 LEU A N 1
ATOM 686 C CA . LEU A 1 96 ? 5.192 9.951 -5.711 1.00 79.81 96 LEU A CA 1
ATOM 687 C C . LEU A 1 96 ? 3.877 10.243 -4.968 1.00 79.81 96 LEU A C 1
ATOM 689 O O . LEU A 1 96 ? 2.842 9.703 -5.354 1.00 79.81 96 LEU A O 1
ATOM 693 N N . ALA A 1 97 ? 3.913 11.062 -3.911 1.00 72.75 97 ALA A N 1
ATOM 694 C CA . ALA A 1 97 ? 2.732 11.513 -3.187 1.00 72.75 97 ALA A CA 1
ATOM 695 C C . ALA A 1 97 ? 1.908 12.443 -4.084 1.00 72.75 97 ALA A C 1
ATOM 697 O O . ALA A 1 97 ? 2.388 13.513 -4.469 1.00 72.75 97 ALA A O 1
ATOM 698 N N . PRO A 1 98 ? 0.678 12.072 -4.456 1.00 67.62 98 PRO A N 1
ATOM 699 C CA . PRO A 1 98 ? -0.187 12.995 -5.166 1.00 67.62 98 PRO A CA 1
ATOM 700 C C . PRO A 1 98 ? -0.721 14.063 -4.189 1.00 67.62 98 PRO A C 1
ATOM 702 O O . PRO A 1 98 ? -0.914 13.779 -3.006 1.00 67.62 98 PRO A O 1
ATOM 705 N N . PRO A 1 99 ? -1.021 15.284 -4.661 1.00 69.31 99 PRO A N 1
ATOM 706 C CA . PRO A 1 99 ? -1.519 16.371 -3.820 1.00 69.31 99 PRO A CA 1
ATOM 707 C C . PRO A 1 99 ? -3.029 16.235 -3.561 1.00 69.31 99 PRO A C 1
ATOM 709 O O . PRO A 1 99 ? -3.792 17.167 -3.811 1.00 69.31 99 PRO A O 1
ATOM 712 N N . TYR A 1 100 ? -3.487 15.062 -3.125 1.00 73.62 100 TYR A N 1
ATOM 713 C CA . TYR A 1 100 ? -4.892 14.858 -2.783 1.00 73.62 100 TYR A CA 1
ATOM 714 C C . TYR A 1 100 ? -5.092 15.080 -1.291 1.00 73.62 100 TYR A C 1
ATOM 716 O O . TYR A 1 100 ? -4.500 14.398 -0.463 1.00 73.62 100 TYR A O 1
ATOM 724 N N . ASN A 1 101 ? -5.947 16.048 -0.977 1.00 86.44 101 ASN A N 1
ATOM 725 C CA . ASN A 1 101 ? -6.428 16.330 0.373 1.00 86.44 101 ASN A CA 1
ATOM 726 C C . ASN A 1 101 ? -7.648 15.478 0.751 1.00 86.44 101 ASN A C 1
ATOM 728 O O . ASN A 1 101 ? -8.243 15.708 1.802 1.00 86.44 101 ASN A O 1
ATOM 732 N N . THR A 1 102 ? -8.058 14.568 -0.138 1.00 90.38 102 THR A N 1
ATOM 733 C CA . THR A 1 102 ? -9.205 13.689 0.052 1.00 90.38 102 THR A CA 1
ATOM 734 C C . THR A 1 102 ? -8.972 12.294 -0.528 1.00 90.38 102 THR A C 1
ATOM 736 O O . THR A 1 102 ? -8.116 12.101 -1.401 1.00 90.38 102 THR A O 1
ATOM 739 N N . ASP A 1 103 ? -9.714 11.316 -0.021 1.00 91.06 103 ASP A N 1
ATOM 740 C CA . ASP A 1 103 ? -9.743 9.939 -0.506 1.00 91.06 103 ASP A CA 1
ATOM 741 C C . ASP A 1 103 ? -10.735 9.749 -1.682 1.00 91.06 103 ASP A C 1
ATOM 743 O O . ASP A 1 103 ? -11.262 10.716 -2.241 1.00 91.06 103 ASP A O 1
ATOM 747 N N . ILE A 1 104 ? -10.991 8.504 -2.103 1.00 90.12 104 ILE A N 1
ATOM 748 C CA . ILE A 1 104 ? -11.895 8.222 -3.235 1.00 90.12 104 ILE A CA 1
ATOM 749 C C . ILE A 1 104 ? -13.374 8.570 -2.968 1.00 90.12 104 ILE A C 1
ATOM 751 O O . ILE A 1 104 ? -14.136 8.726 -3.926 1.00 90.12 104 ILE A O 1
ATOM 755 N N . PHE A 1 105 ? -13.785 8.723 -1.707 1.00 89.69 105 PHE A N 1
ATOM 756 C CA . PHE A 1 105 ? -15.126 9.167 -1.319 1.00 89.69 105 PHE A CA 1
ATOM 757 C C . PHE A 1 105 ? -15.196 10.649 -0.936 1.00 89.69 105 PHE A C 1
ATOM 759 O O . PHE A 1 105 ? -16.281 11.154 -0.642 1.00 89.69 105 PHE A O 1
ATOM 766 N N . GLY A 1 106 ? -14.081 11.376 -1.015 1.00 89.12 106 GLY A N 1
ATOM 767 C CA . GLY A 1 106 ? -14.025 12.785 -0.645 1.00 89.12 106 GLY A CA 1
ATOM 768 C C . GLY A 1 106 ? -13.838 13.015 0.857 1.00 89.12 106 GLY A C 1
ATOM 769 O O . GLY A 1 106 ? -14.005 14.151 1.305 1.00 89.12 106 GLY A O 1
ATOM 770 N N . GLN A 1 107 ? -13.507 11.977 1.632 1.00 89.75 107 GLN A N 1
ATOM 771 C CA . GLN A 1 107 ? -13.138 12.106 3.044 1.00 89.75 107 GLN A CA 1
ATOM 772 C C . GLN A 1 107 ? -11.754 12.755 3.157 1.00 89.75 107 GLN A C 1
ATOM 774 O O . GLN A 1 107 ? -10.962 12.610 2.226 1.00 89.75 107 GLN A O 1
ATOM 779 N N . PRO A 1 108 ? -11.451 13.505 4.233 1.00 90.75 108 PRO A N 1
ATOM 780 C CA . PRO A 1 108 ? -10.153 14.157 4.406 1.00 90.75 108 PRO A CA 1
ATOM 781 C C . PRO A 1 108 ? -8.972 13.184 4.309 1.00 90.75 108 PRO A C 1
ATOM 783 O O . PRO A 1 108 ? -9.095 12.019 4.656 1.00 90.75 108 PRO A O 1
ATOM 786 N N . ARG A 1 109 ? -7.819 13.685 3.858 1.00 91.44 109 ARG A N 1
ATOM 787 C CA . ARG A 1 109 ? -6.530 12.981 3.857 1.00 91.44 109 ARG A CA 1
ATOM 788 C C . ARG A 1 109 ? -5.396 13.983 4.112 1.00 91.44 109 ARG A C 1
ATOM 790 O O . ARG A 1 109 ? -5.340 14.994 3.399 1.00 91.44 109 ARG A O 1
ATOM 797 N N . PRO A 1 110 ? -4.460 13.726 5.045 1.00 91.56 110 PRO A N 1
ATOM 798 C CA . PRO A 1 110 ? -4.388 12.573 5.961 1.00 91.56 110 PRO A CA 1
ATOM 799 C C . PRO A 1 110 ? -5.456 12.583 7.065 1.00 91.56 110 PRO A C 1
ATOM 801 O O . PRO A 1 110 ? -5.924 13.662 7.446 1.00 91.56 110 PRO A O 1
ATOM 804 N N . VAL A 1 111 ? -5.755 11.406 7.618 1.00 91.06 111 VAL A N 1
ATOM 805 C CA . VAL A 1 111 ? -6.432 11.227 8.912 1.00 91.06 111 VAL A CA 1
ATOM 806 C C . VAL A 1 111 ? -5.502 10.435 9.834 1.00 91.06 111 VAL A C 1
ATOM 808 O O . VAL A 1 111 ? -5.342 9.243 9.653 1.00 91.06 111 VAL A O 1
ATOM 811 N N . ASP A 1 112 ? -4.900 11.119 10.813 1.00 91.75 112 ASP A N 1
ATOM 812 C CA . ASP A 1 112 ? -3.968 10.519 11.787 1.00 91.75 112 ASP A CA 1
ATOM 813 C C . ASP A 1 112 ? -4.758 9.794 12.891 1.00 91.75 112 ASP A C 1
ATOM 815 O O . ASP A 1 112 ? -5.452 10.446 13.688 1.00 91.75 112 ASP A O 1
ATOM 819 N N . ASP A 1 113 ? -4.672 8.466 12.963 1.00 90.81 113 ASP A N 1
ATOM 820 C CA . ASP A 1 113 ? -5.259 7.688 14.051 1.00 90.81 113 ASP A CA 1
ATOM 821 C C . ASP A 1 113 ? -4.346 7.752 15.280 1.00 90.81 113 ASP A C 1
ATOM 823 O O . ASP A 1 113 ? -3.318 7.093 15.401 1.00 90.81 113 ASP A O 1
ATOM 827 N N . SER A 1 114 ? -4.780 8.513 16.286 1.00 89.69 114 SER A N 1
ATOM 828 C CA . SER A 1 114 ? -4.042 8.674 17.547 1.00 89.69 114 SER A CA 1
ATOM 829 C C . SER A 1 114 ? -3.716 7.364 18.290 1.00 89.69 114 SER A C 1
ATOM 831 O O . SER A 1 114 ? -2.878 7.371 19.199 1.00 89.69 114 SER A O 1
ATOM 833 N N . GLN A 1 115 ? -4.382 6.253 17.954 1.00 89.44 115 GLN A N 1
ATOM 834 C CA . GLN A 1 115 ? -4.141 4.929 18.526 1.00 89.44 115 GLN A CA 1
ATOM 835 C C . GLN A 1 115 ? -3.130 4.096 17.728 1.00 89.44 115 GLN A C 1
ATOM 837 O O . GLN A 1 115 ? -2.631 3.094 18.253 1.00 89.44 115 GLN A O 1
ATOM 842 N N . VAL A 1 116 ? -2.796 4.500 16.501 1.00 91.25 116 VAL A N 1
ATOM 843 C CA . VAL A 1 116 ? -1.844 3.822 15.622 1.00 91.25 116 VAL A CA 1
ATOM 844 C C . VAL A 1 116 ? -0.574 4.672 15.507 1.00 91.25 116 VAL A C 1
ATOM 846 O O . VAL A 1 116 ? -0.591 5.804 15.042 1.00 91.25 116 VAL A O 1
ATOM 849 N N . PRO A 1 117 ? 0.589 4.170 15.956 1.00 93.56 117 PRO A N 1
ATOM 850 C CA . PRO A 1 117 ? 1.832 4.897 15.756 1.00 93.56 117 PRO A CA 1
ATOM 851 C C . PRO A 1 117 ? 2.180 5.005 14.270 1.00 93.56 117 PRO A C 1
ATOM 853 O O . PRO A 1 117 ? 2.385 3.989 13.607 1.00 93.56 117 PRO A O 1
ATOM 856 N N . ASN A 1 118 ? 2.367 6.239 13.807 1.00 94.75 118 ASN A N 1
ATOM 857 C CA . ASN A 1 118 ? 2.893 6.551 12.483 1.00 94.75 118 ASN A CA 1
ATOM 858 C C . ASN A 1 118 ? 4.169 5.754 12.153 1.00 94.75 118 ASN A C 1
ATOM 860 O O . ASN A 1 118 ? 5.208 5.943 12.797 1.00 94.75 118 ASN A O 1
ATOM 864 N N . ALA A 1 119 ? 4.127 4.908 11.118 1.00 95.81 119 ALA A N 1
ATOM 865 C CA . ALA A 1 119 ? 5.310 4.180 10.651 1.00 95.81 119 ALA A CA 1
ATOM 866 C C . ALA A 1 119 ? 6.259 5.106 9.874 1.00 95.81 119 ALA A C 1
ATOM 868 O O . ALA A 1 119 ? 7.455 5.173 10.169 1.00 95.81 119 ALA A O 1
ATOM 869 N N . PHE A 1 120 ? 5.718 5.854 8.905 1.00 95.06 120 PHE A N 1
ATOM 870 C CA . PHE A 1 120 ? 6.421 6.947 8.223 1.00 95.06 120 PHE A CA 1
ATOM 871 C C . PHE A 1 120 ? 5.630 8.263 8.231 1.00 95.06 120 PHE A C 1
ATOM 873 O O . PHE A 1 120 ? 6.241 9.328 8.123 1.00 95.06 120 PHE A O 1
ATOM 880 N N . GLY A 1 121 ? 4.303 8.211 8.349 1.00 93.88 121 GLY A N 1
ATOM 881 C CA . GLY A 1 121 ? 3.424 9.374 8.422 1.00 93.88 121 GLY A CA 1
ATOM 882 C C . GLY A 1 121 ? 1.942 8.976 8.429 1.00 93.88 121 GLY A C 1
ATOM 883 O O . GLY A 1 121 ? 1.654 7.795 8.261 1.00 93.88 121 GLY A O 1
ATOM 884 N N . PRO A 1 122 ? 1.035 9.957 8.560 1.00 93.44 122 PRO A N 1
ATOM 885 C CA . PRO A 1 122 ? -0.374 9.734 8.907 1.00 93.44 122 PRO A CA 1
ATOM 886 C C . PRO A 1 122 ? -1.275 9.443 7.702 1.00 93.44 122 PRO A C 1
ATOM 888 O O . PRO A 1 122 ? -2.433 9.837 7.675 1.00 93.44 122 PRO A O 1
ATOM 891 N N . ILE A 1 123 ? -0.710 8.940 6.603 1.00 94.12 123 ILE A N 1
ATOM 892 C CA . ILE A 1 123 ? -1.486 8.612 5.404 1.00 94.12 123 ILE A CA 1
ATOM 893 C C . ILE A 1 123 ? -1.629 7.105 5.324 1.00 94.12 123 ILE A C 1
ATOM 895 O O . ILE A 1 123 ? -0.628 6.375 5.336 1.00 94.12 123 ILE A O 1
ATOM 899 N N . ASP A 1 124 ? -2.851 6.661 5.082 1.00 95.56 124 ASP A N 1
ATOM 900 C CA . ASP A 1 124 ? -3.130 5.263 4.830 1.00 95.56 124 ASP A CA 1
ATOM 901 C C . ASP A 1 124 ? -2.709 4.857 3.415 1.00 95.56 124 ASP A C 1
ATOM 903 O O . ASP A 1 124 ? -2.910 5.557 2.411 1.00 95.56 124 ASP A O 1
ATOM 907 N N . VAL A 1 125 ? -2.119 3.670 3.301 1.00 96.00 125 VAL A N 1
ATOM 908 C CA . VAL A 1 125 ? -1.821 3.086 1.994 1.00 96.00 125 VAL A CA 1
ATOM 909 C C . VAL A 1 125 ? -3.091 2.455 1.441 1.00 96.00 125 VAL A C 1
ATOM 911 O O . VAL A 1 125 ? -3.591 1.460 1.956 1.00 96.00 125 VAL A O 1
ATOM 914 N N . GLY A 1 126 ? -3.581 3.006 0.335 1.00 95.50 126 GLY A N 1
ATOM 915 C CA . GLY A 1 126 ? -4.777 2.513 -0.337 1.00 95.50 126 GLY A CA 1
ATOM 916 C C . GLY A 1 126 ? -5.691 3.641 -0.795 1.00 95.50 126 GLY A C 1
ATOM 917 O O . GLY A 1 126 ? -5.404 4.825 -0.637 1.00 95.50 126 GLY A O 1
ATOM 918 N N . ALA A 1 127 ? -6.807 3.279 -1.416 1.00 95.00 127 ALA A N 1
ATOM 919 C CA . ALA A 1 127 ? -7.776 4.244 -1.931 1.00 95.00 127 ALA A CA 1
ATOM 920 C C . ALA A 1 127 ? -8.542 5.010 -0.832 1.00 95.00 127 ALA A C 1
ATOM 922 O O . ALA A 1 127 ? -9.057 6.086 -1.131 1.00 95.00 127 ALA A O 1
ATOM 923 N N . TYR A 1 128 ? -8.571 4.474 0.390 1.00 95.06 128 TYR A N 1
ATOM 924 C CA . TYR A 1 128 ? -9.359 4.948 1.529 1.00 95.06 128 TYR A CA 1
ATOM 925 C C . TYR A 1 128 ? -8.444 5.380 2.670 1.00 95.06 128 TYR A C 1
ATOM 927 O O . TYR A 1 128 ? -7.400 4.757 2.860 1.00 95.06 128 TYR A O 1
ATOM 935 N N . GLU A 1 129 ? -8.860 6.397 3.417 1.00 93.50 129 GLU A N 1
ATOM 936 C CA . GLU A 1 129 ? -8.366 6.628 4.777 1.00 93.50 129 GLU A CA 1
ATOM 937 C C . GLU A 1 129 ? -9.274 5.882 5.758 1.00 93.50 129 GLU A C 1
ATOM 939 O O . GLU A 1 129 ? -10.489 5.787 5.565 1.00 93.50 129 GLU A O 1
ATOM 944 N N . SER A 1 130 ? -8.689 5.319 6.802 1.00 90.88 130 SER A N 1
ATOM 945 C CA . SER A 1 130 ? -9.421 4.841 7.956 1.00 90.88 130 SER A CA 1
ATOM 946 C C . SER A 1 130 ? -9.851 6.044 8.786 1.00 90.88 130 SER A C 1
ATOM 948 O O . SER A 1 130 ? -9.096 6.979 9.035 1.00 90.88 130 SER A O 1
ATOM 950 N N . GLU A 1 131 ? -11.120 6.053 9.178 1.00 78.44 131 GLU A N 1
ATOM 951 C CA . GLU A 1 131 ? -11.605 7.070 10.098 1.00 78.44 131 GLU A CA 1
ATOM 952 C C . GLU A 1 131 ? -10.978 6.793 11.464 1.00 78.44 131 GLU A C 1
ATOM 954 O O . GLU A 1 131 ? -11.248 5.750 12.072 1.00 78.44 131 GLU A O 1
ATOM 959 N N . ALA A 1 132 ? -10.164 7.734 11.946 1.00 64.56 132 ALA A N 1
ATOM 960 C CA . ALA A 1 132 ? -9.771 7.786 13.340 1.00 64.56 132 ALA A CA 1
ATOM 961 C C . ALA A 1 132 ? -11.063 7.885 14.165 1.00 64.56 132 ALA A C 1
ATOM 963 O O . ALA A 1 132 ? -11.684 8.943 14.260 1.00 64.56 132 ALA A O 1
ATOM 964 N N . ASP A 1 133 ? -11.475 6.755 14.742 1.00 56.66 133 ASP A N 1
ATOM 965 C CA . ASP A 1 133 ? -12.537 6.651 15.741 1.00 56.66 133 ASP A CA 1
ATOM 966 C C . ASP A 1 133 ? -14.004 6.536 15.255 1.00 56.66 133 ASP A C 1
ATOM 968 O O . ASP A 1 133 ? -14.871 7.373 15.519 1.00 56.66 133 ASP A O 1
ATOM 972 N N . ALA A 1 134 ? -14.361 5.394 14.654 1.00 51.88 134 ALA A N 1
ATOM 973 C CA . ALA A 1 134 ? -15.773 4.995 14.531 1.00 51.88 134 ALA A CA 1
ATOM 974 C C . ALA A 1 134 ? -16.397 4.499 15.860 1.00 51.88 134 ALA A C 1
ATOM 976 O O . ALA A 1 134 ? -17.606 4.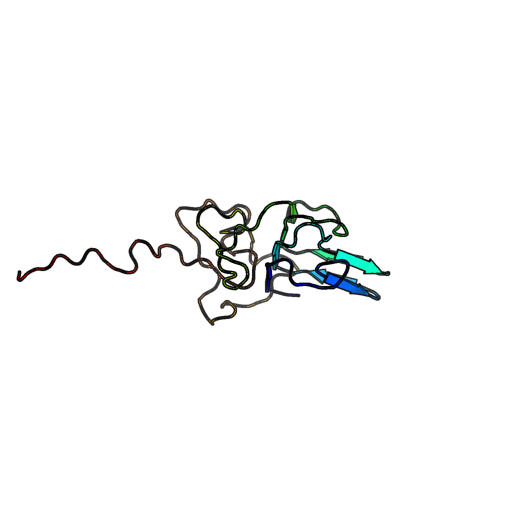256 15.919 1.00 51.88 134 ALA A O 1
ATOM 977 N N . LEU A 1 135 ? -15.607 4.330 16.931 1.00 52.28 135 LEU A N 1
ATOM 978 C CA . LEU A 1 135 ? -16.073 3.820 18.228 1.00 52.28 135 LEU A CA 1
ATOM 979 C C . LEU A 1 135 ? -16.750 4.904 19.084 1.00 52.28 135 LEU A C 1
ATOM 981 O O . LEU A 1 135 ? -17.604 4.556 19.902 1.00 52.28 135 LEU A O 1
ATOM 985 N N . PHE A 1 136 ? -16.473 6.192 18.839 1.00 52.19 136 PHE A N 1
ATOM 986 C CA . PHE A 1 136 ? -17.225 7.314 19.429 1.00 52.19 136 PHE A CA 1
ATOM 987 C C . PHE A 1 136 ? -18.091 8.111 18.439 1.00 52.19 136 PHE A C 1
ATOM 989 O O . PHE A 1 136 ? -18.771 9.046 18.862 1.00 52.19 136 PHE A O 1
ATOM 996 N N . ALA A 1 137 ? -18.148 7.737 17.155 1.00 49.53 137 ALA A N 1
ATOM 997 C CA . ALA A 1 137 ? -19.009 8.408 16.170 1.00 49.53 137 ALA A CA 1
ATOM 998 C C . ALA A 1 137 ? -20.513 8.308 16.509 1.00 49.53 137 ALA A C 1
ATOM 1000 O O . ALA A 1 137 ? -21.296 9.186 16.151 1.00 49.53 137 ALA A O 1
ATOM 1001 N N . ASN A 1 138 ? -20.910 7.272 17.258 1.00 54.56 138 ASN A N 1
ATOM 1002 C CA . ASN A 1 138 ? -22.221 7.183 17.897 1.00 54.56 138 ASN A CA 1
ATOM 1003 C C . ASN A 1 138 ? -22.023 7.336 19.404 1.00 54.56 138 ASN A C 1
ATOM 1005 O O . ASN A 1 138 ? -21.817 6.348 20.111 1.00 54.56 138 ASN A O 1
ATOM 1009 N N . GLY A 1 139 ? -22.020 8.583 19.875 1.00 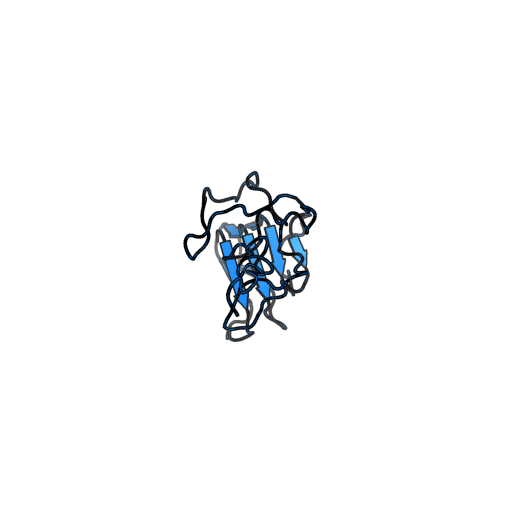52.50 139 GLY A N 1
ATOM 1010 C CA . GLY A 1 139 ? -21.853 8.911 21.284 1.00 52.50 139 GLY A CA 1
ATOM 1011 C C . GLY A 1 139 ? -22.737 8.045 22.184 1.00 52.50 139 GLY A C 1
ATOM 1012 O O . GLY A 1 139 ? -23.886 7.741 21.859 1.00 52.50 139 GLY A O 1
ATOM 1013 N N . PHE A 1 140 ? -22.206 7.657 23.343 1.00 64.75 140 PHE A N 1
ATOM 1014 C CA . PHE A 1 140 ? -22.994 7.116 24.450 1.00 64.75 140 PHE A CA 1
ATOM 1015 C C . PHE A 1 140 ? -23.892 8.219 25.037 1.00 64.75 140 PHE A C 1
ATOM 1017 O O . PHE A 1 140 ? -23.731 8.605 26.192 1.00 64.75 140 PHE A O 1
ATOM 1024 N N . GLU A 1 141 ? -24.800 8.772 24.235 1.00 72.38 141 GLU A N 1
ATOM 1025 C CA . GLU A 1 141 ? -25.808 9.737 24.664 1.00 72.38 141 GLU A CA 1
ATOM 1026 C C . GLU A 1 141 ? -26.674 9.039 25.730 1.00 72.38 141 GLU A C 1
ATOM 1028 O O . GLU A 1 141 ? -27.383 8.075 25.412 1.00 72.38 141 GLU A O 1
ATOM 1033 N N . PRO A 1 142 ? -26.620 9.441 27.014 1.00 56.53 142 PRO A N 1
ATOM 1034 C CA . PRO A 1 142 ? -27.495 8.852 28.013 1.00 56.53 142 PRO A CA 1
ATOM 1035 C C . PRO A 1 142 ? -28.930 9.271 27.684 1.00 56.53 142 PRO A C 1
ATOM 1037 O O . PRO A 1 142 ? -29.180 10.453 27.439 1.00 56.53 142 PRO A O 1
ATOM 1040 N N . CYS A 1 143 ? -29.890 8.339 27.717 1.00 57.59 143 CYS A N 1
ATOM 1041 C CA . CYS A 1 143 ? -31.311 8.697 27.704 1.00 57.59 143 CYS A CA 1
ATOM 1042 C C . CYS A 1 143 ? -31.623 9.521 28.966 1.00 57.59 143 CYS A C 1
ATOM 1044 O O . CYS A 1 143 ? -32.000 8.971 29.997 1.00 57.59 143 CYS A O 1
ATOM 1046 N N . PHE A 1 144 ? -31.472 10.843 28.915 1.00 56.31 144 PHE A N 1
ATOM 1047 C CA . PHE A 1 144 ? -31.985 11.754 29.936 1.00 56.31 144 PHE A CA 1
ATOM 1048 C C . PHE A 1 144 ? -33.453 12.076 29.632 1.00 56.31 144 PHE A C 1
ATOM 1050 O O . PHE A 1 144 ? -33.781 13.200 29.265 1.00 56.31 144 PHE A O 1
ATOM 1057 N N . SER A 1 145 ? -34.322 11.062 29.693 1.00 62.12 145 SER A N 1
ATOM 1058 C CA . SER A 1 145 ? -35.785 11.153 29.937 1.00 62.12 145 SER A CA 1
ATOM 1059 C C . SER A 1 145 ? -36.529 9.845 29.615 1.00 62.12 145 SER A C 1
ATOM 1061 O O . SER A 1 145 ? -37.667 9.851 29.145 1.00 62.12 145 SER A O 1
ATOM 1063 N N . CYS A 1 146 ? -35.885 8.721 29.914 1.00 58.47 146 CYS A N 1
ATOM 1064 C CA . CYS A 1 146 ? -36.542 7.480 30.278 1.00 58.47 146 CYS A CA 1
ATOM 1065 C C . CYS A 1 146 ? -36.616 7.486 31.824 1.00 58.47 146 CYS A C 1
ATOM 1067 O O . CYS A 1 146 ? -37.684 7.154 32.368 1.00 58.47 146 CYS A O 1
#

Radius of gyration: 16.84 Å; chains: 1; bounding box: 50×33×52 Å

Sequence (146 aa):
LNFVSIAGNTLTGSAVIRGFDLQTVLGYVAAFQPGKPLLLQSGGSVLSGYLIANDLSGIPPTVNNLEADPLFVSASDLHLRPGSLAIDYATSSAALAPPYNTDIFGQPRPVDDSQVPNAFGPIDVGAYESEADALFANGFEPCFSC

pLDDT: mean 88.22, std 12.14, range [49.53, 98.06]